Protein AF-A0A2H6AUL1-F1 (afdb_monomer_lite)

Structure (mmCIF, N/CA/C/O backbone):
data_AF-A0A2H6AUL1-F1
#
_entry.id   AF-A0A2H6AUL1-F1
#
loop_
_atom_site.group_PDB
_atom_site.id
_atom_site.type_symbol
_atom_site.label_atom_id
_atom_site.label_alt_id
_atom_site.label_comp_id
_atom_site.label_asym_id
_atom_site.label_entity_id
_atom_site.label_seq_id
_atom_site.pdbx_PDB_ins_code
_atom_site.Cartn_x
_atom_site.Cartn_y
_atom_site.Cartn_z
_atom_site.occupancy
_atom_site.B_iso_or_equiv
_atom_site.auth_seq_id
_atom_site.auth_comp_id
_atom_site.auth_asym_id
_atom_site.auth_atom_id
_atom_site.pdbx_PDB_model_num
ATOM 1 N N . MET A 1 1 ? 10.909 8.491 4.472 1.00 61.44 1 MET A N 1
ATOM 2 C CA . MET A 1 1 ? 9.826 7.594 4.015 1.00 61.44 1 MET A CA 1
ATOM 3 C C . MET A 1 1 ? 9.295 8.090 2.675 1.00 61.44 1 MET A C 1
ATOM 5 O O . MET A 1 1 ? 9.054 9.297 2.590 1.00 61.44 1 MET A O 1
ATOM 9 N N . PRO A 1 2 ? 9.162 7.221 1.655 1.00 87.75 2 PRO A N 1
ATOM 10 C CA . PRO A 1 2 ? 8.646 7.599 0.337 1.00 87.75 2 PRO A CA 1
ATOM 11 C C . PRO A 1 2 ? 7.208 8.134 0.410 1.00 87.75 2 PRO A C 1
ATOM 13 O O . PRO A 1 2 ? 6.477 7.824 1.352 1.00 87.75 2 PRO A O 1
ATOM 16 N N . LEU A 1 3 ? 6.810 8.941 -0.578 1.00 94.44 3 LEU A N 1
ATOM 17 C CA . LEU A 1 3 ? 5.516 9.635 -0.600 1.00 94.44 3 LEU A CA 1
ATOM 18 C C . LEU A 1 3 ? 4.321 8.674 -0.501 1.00 94.44 3 LEU A C 1
ATOM 20 O O . LEU A 1 3 ? 3.430 8.914 0.308 1.00 94.44 3 LEU A O 1
ATOM 24 N N . GLY A 1 4 ? 4.339 7.572 -1.260 1.00 93.81 4 GLY A N 1
ATOM 25 C CA . GLY A 1 4 ? 3.251 6.585 -1.268 1.00 93.81 4 GLY A CA 1
ATOM 26 C C . GLY A 1 4 ? 2.967 6.000 0.117 1.00 93.81 4 GLY A C 1
ATOM 27 O O . GLY A 1 4 ? 1.826 5.999 0.557 1.00 93.81 4 GLY A O 1
ATOM 28 N N . PHE A 1 5 ? 4.007 5.621 0.865 1.00 93.19 5 PHE A N 1
ATOM 29 C CA . PHE A 1 5 ? 3.843 5.082 2.221 1.00 93.19 5 PHE A CA 1
ATOM 30 C C . PHE A 1 5 ? 3.308 6.117 3.219 1.00 93.19 5 PHE A C 1
ATOM 32 O O . PHE A 1 5 ? 2.605 5.766 4.156 1.00 93.19 5 PHE A O 1
ATOM 39 N N . LYS A 1 6 ? 3.624 7.409 3.050 1.00 94.69 6 LYS A N 1
ATOM 40 C CA . LYS A 1 6 ? 2.998 8.461 3.874 1.00 94.69 6 LYS A CA 1
ATOM 41 C C . LYS A 1 6 ? 1.517 8.599 3.550 1.00 94.69 6 LYS A C 1
ATOM 43 O O . LYS A 1 6 ? 0.715 8.751 4.462 1.00 94.69 6 LYS A O 1
ATOM 48 N N . HIS A 1 7 ? 1.174 8.559 2.266 1.00 97.12 7 HIS A N 1
ATOM 49 C CA . HIS A 1 7 ? -0.207 8.649 1.815 1.00 97.12 7 HIS A CA 1
ATOM 50 C C . HIS A 1 7 ? -1.044 7.477 2.341 1.00 97.12 7 HIS A C 1
ATOM 52 O O . HIS A 1 7 ? -2.089 7.712 2.940 1.00 97.12 7 HIS A O 1
ATOM 58 N N . SER A 1 8 ? -0.528 6.248 2.258 1.00 96.50 8 SER A N 1
ATOM 59 C CA . SER A 1 8 ? -1.238 5.066 2.754 1.00 96.50 8 SER A CA 1
ATOM 60 C C . SER A 1 8 ? -1.498 5.092 4.258 1.00 96.50 8 SER A C 1
ATOM 62 O O . SER A 1 8 ? -2.515 4.578 4.710 1.00 96.50 8 SER A O 1
ATOM 64 N N . LEU A 1 9 ? -0.638 5.734 5.055 1.00 95.44 9 LEU A N 1
ATOM 65 C CA . LEU A 1 9 ? -0.921 5.931 6.480 1.00 95.44 9 LEU A CA 1
ATOM 66 C C . LEU A 1 9 ? -2.113 6.868 6.719 1.00 95.44 9 LEU A C 1
ATOM 68 O O . LEU A 1 9 ? -2.856 6.653 7.672 1.00 95.44 9 LEU A O 1
ATOM 72 N N . PHE A 1 10 ? -2.327 7.873 5.864 1.00 97.62 10 PHE A N 1
ATOM 73 C CA . PHE A 1 10 ? -3.541 8.691 5.931 1.00 97.62 10 PHE A CA 1
ATOM 74 C C . PHE A 1 10 ? -4.776 7.903 5.489 1.00 97.62 10 PHE A C 1
ATOM 76 O O . PHE A 1 10 ? -5.817 8.038 6.126 1.00 97.62 10 PHE A O 1
ATOM 83 N N . GLU A 1 11 ? -4.666 7.062 4.455 1.00 98.25 11 GLU A N 1
ATOM 84 C CA . GLU A 1 11 ? -5.752 6.158 4.039 1.00 98.25 11 GLU A CA 1
ATOM 85 C C . GLU A 1 11 ? -6.179 5.250 5.205 1.00 98.25 11 GLU A C 1
ATOM 87 O O . GL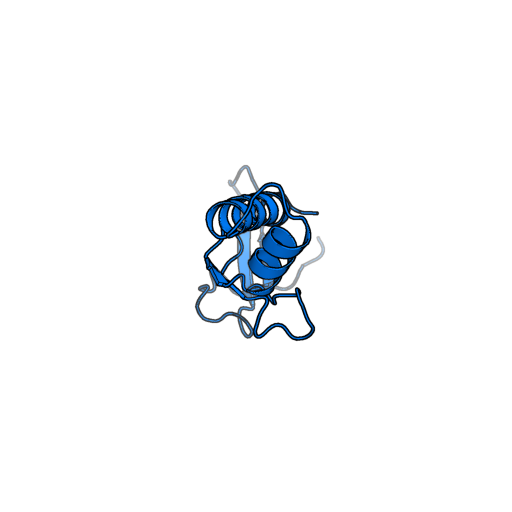U A 1 11 ? -7.357 5.219 5.558 1.00 98.25 11 GLU A O 1
ATOM 92 N N . VAL A 1 12 ? -5.213 4.607 5.873 1.00 97.56 12 VAL A N 1
ATOM 93 C CA . VAL A 1 12 ? -5.442 3.763 7.059 1.00 97.56 12 VAL A CA 1
ATOM 94 C C . VAL A 1 12 ? -6.038 4.557 8.221 1.00 97.56 12 VAL A C 1
ATOM 96 O O . VAL A 1 12 ? -6.983 4.095 8.853 1.00 97.56 12 VAL A O 1
ATOM 99 N N . ALA A 1 13 ? -5.519 5.753 8.515 1.00 97.50 13 ALA A N 1
ATOM 100 C CA . ALA A 1 13 ? -6.041 6.577 9.604 1.00 97.50 13 ALA A CA 1
ATOM 101 C C . ALA A 1 13 ? -7.504 6.978 9.360 1.00 97.50 13 ALA A C 1
ATOM 103 O O . ALA A 1 13 ? -8.333 6.879 10.260 1.00 97.50 13 ALA A O 1
ATOM 104 N N . LEU A 1 14 ? -7.835 7.398 8.136 1.00 98.25 14 LEU A N 1
ATOM 105 C CA . LEU A 1 14 ? -9.200 7.767 7.766 1.00 98.25 14 LEU A CA 1
ATOM 106 C C . LEU A 1 14 ? -10.147 6.565 7.798 1.00 98.25 14 LEU A C 1
ATOM 108 O O . LEU A 1 14 ? -11.284 6.707 8.241 1.00 98.25 14 LEU A O 1
ATOM 112 N N . ASP A 1 15 ? -9.700 5.399 7.335 1.00 98.38 15 ASP A N 1
ATOM 113 C CA . ASP A 1 15 ? -10.471 4.158 7.411 1.00 98.38 15 ASP A CA 1
ATOM 114 C C . ASP A 1 15 ? -10.739 3.736 8.863 1.00 98.38 15 ASP A C 1
ATOM 116 O O . ASP A 1 15 ? -11.887 3.487 9.231 1.00 98.38 15 ASP A O 1
ATOM 120 N N . ALA A 1 16 ? -9.714 3.741 9.718 1.00 98.19 16 ALA A N 1
ATOM 121 C CA . ALA A 1 16 ? -9.862 3.394 11.127 1.00 98.19 16 ALA A CA 1
ATOM 122 C C . ALA A 1 16 ? -10.824 4.344 11.855 1.00 98.19 16 ALA A C 1
ATOM 124 O O . ALA A 1 16 ? -11.709 3.877 12.566 1.00 98.19 16 ALA A O 1
ATOM 125 N N . LEU A 1 17 ? -10.718 5.659 11.630 1.00 98.31 17 LEU A N 1
ATOM 126 C CA . LEU A 1 17 ? -11.644 6.634 12.218 1.00 98.31 17 LEU A CA 1
ATOM 127 C C . LEU A 1 17 ? -13.086 6.438 11.726 1.00 98.31 17 LEU A C 1
ATOM 129 O O . LEU A 1 17 ? -14.021 6.621 12.493 1.00 98.31 17 LEU A O 1
ATOM 133 N N . LYS A 1 18 ? -13.298 6.028 10.470 1.00 98.00 18 LYS A N 1
ATOM 134 C CA . LYS A 1 18 ? -14.646 5.716 9.961 1.00 98.00 18 LYS A CA 1
ATOM 135 C C . LYS A 1 18 ? -15.251 4.455 10.578 1.00 98.00 18 LYS A C 1
ATOM 137 O O . LYS A 1 18 ? -16.473 4.342 10.612 1.00 98.00 18 LYS A O 1
ATOM 142 N N . ARG A 1 19 ? -14.415 3.495 10.984 1.00 98.00 19 ARG A N 1
ATOM 143 C CA . ARG A 1 19 ? -14.839 2.197 11.534 1.00 98.00 19 ARG A CA 1
ATOM 144 C C . ARG A 1 19 ? -14.869 2.148 13.059 1.00 98.00 19 ARG A C 1
ATOM 146 O O . ARG A 1 19 ? -15.456 1.213 13.594 1.00 98.00 19 ARG A O 1
ATOM 153 N N . ALA A 1 20 ? -14.221 3.091 13.740 1.00 98.50 20 ALA A N 1
ATOM 154 C CA . ALA A 1 20 ? -14.270 3.194 15.191 1.00 98.50 20 ALA A CA 1
ATOM 155 C C . ALA A 1 20 ? -15.724 3.347 15.660 1.00 98.50 20 ALA A C 1
ATOM 157 O O . ALA A 1 20 ? -16.498 4.107 15.079 1.00 98.50 20 ALA A O 1
ATOM 158 N N . GLU A 1 21 ? -16.091 2.609 16.705 1.00 98.00 21 GLU A N 1
ATOM 159 C CA . GLU A 1 21 ? -17.437 2.660 17.285 1.00 98.00 21 GLU A CA 1
ATOM 160 C C . GLU A 1 21 ? -17.670 3.973 18.047 1.00 98.00 21 GLU A C 1
ATOM 162 O O . GLU A 1 21 ? -18.787 4.489 18.064 1.00 98.00 21 GLU A O 1
ATOM 167 N N . ASP A 1 22 ? -16.609 4.521 18.646 1.00 98.00 22 ASP A N 1
ATOM 168 C CA . ASP A 1 22 ? -16.607 5.775 19.393 1.00 98.00 22 ASP A CA 1
ATOM 169 C C . ASP A 1 22 ? -15.316 6.561 19.108 1.00 98.00 22 ASP A C 1
ATOM 171 O O . ASP A 1 22 ? -14.208 6.092 19.367 1.00 98.00 22 ASP A O 1
ATOM 175 N N . LEU A 1 23 ? -15.457 7.772 18.570 1.00 97.56 23 LEU A N 1
ATOM 176 C CA . LEU A 1 23 ? -14.331 8.645 18.229 1.00 97.56 23 LEU A CA 1
ATOM 177 C C . LEU A 1 23 ? -13.707 9.345 19.443 1.00 97.56 23 LEU A C 1
ATOM 179 O O . LEU A 1 23 ? -12.579 9.827 19.339 1.00 97.56 23 LEU A O 1
ATOM 183 N N . ASP A 1 24 ? -14.405 9.385 20.578 1.00 97.81 24 ASP A N 1
ATOM 184 C CA . ASP A 1 24 ? -13.892 9.956 21.825 1.00 97.81 24 ASP A CA 1
ATOM 185 C C . ASP A 1 24 ? -13.187 8.897 22.698 1.00 97.81 24 ASP A C 1
ATOM 187 O O . ASP A 1 24 ? -12.549 9.239 23.697 1.00 97.81 24 ASP A O 1
ATOM 191 N N . SER A 1 25 ? -13.239 7.614 22.306 1.00 98.25 25 SER A N 1
ATOM 192 C CA . SER A 1 25 ? -12.549 6.506 22.975 1.00 98.25 25 SER A CA 1
ATOM 193 C C . SER A 1 25 ? -11.240 6.129 22.260 1.00 98.25 25 SER A C 1
ATOM 195 O O . SER A 1 25 ? -11.259 5.582 21.150 1.00 98.25 25 SER A O 1
ATOM 197 N N . PRO A 1 26 ? -10.075 6.315 22.911 1.00 98.00 26 PRO A N 1
ATOM 198 C CA . PRO A 1 26 ? -8.796 5.841 22.385 1.00 98.00 26 PRO A CA 1
ATOM 199 C C . PRO A 1 26 ? -8.763 4.326 22.143 1.00 98.00 26 PRO A C 1
ATOM 201 O O . PRO A 1 26 ? -8.124 3.864 21.197 1.00 98.00 26 PRO A O 1
ATOM 204 N N . GLU A 1 27 ? -9.447 3.544 22.980 1.00 98.25 27 GLU A N 1
ATOM 205 C CA . GLU A 1 27 ? -9.555 2.091 22.853 1.00 98.25 27 GLU A CA 1
ATOM 206 C C . GLU A 1 27 ? -10.330 1.699 21.595 1.00 98.25 27 GLU A C 1
ATOM 208 O O . GLU A 1 27 ? -9.860 0.843 20.848 1.00 98.25 27 GLU A O 1
ATOM 213 N N . SER A 1 28 ? -11.455 2.366 21.319 1.00 98.25 28 SER A N 1
ATOM 214 C CA . SER A 1 28 ? -12.260 2.112 20.119 1.00 98.25 28 SER A CA 1
ATOM 215 C C . SER A 1 28 ? -11.463 2.382 18.835 1.00 98.25 28 SER A C 1
ATOM 217 O O . SER A 1 28 ? -11.426 1.550 17.926 1.00 98.25 28 SER A O 1
ATOM 219 N N . ILE A 1 29 ? -10.724 3.498 18.787 1.00 98.31 29 ILE A N 1
ATOM 220 C CA . ILE A 1 29 ? -9.849 3.830 17.652 1.00 98.31 29 ILE A CA 1
ATOM 221 C C . ILE A 1 29 ? -8.712 2.810 17.515 1.00 98.31 29 ILE A C 1
ATOM 223 O O . ILE A 1 29 ? -8.425 2.346 16.410 1.00 98.31 29 ILE A O 1
ATOM 227 N N . ARG A 1 30 ? -8.058 2.435 18.622 1.00 97.00 30 ARG A N 1
ATOM 228 C CA . ARG A 1 30 ? -6.993 1.418 18.626 1.00 97.00 30 ARG A CA 1
ATOM 229 C C . ARG A 1 30 ? -7.495 0.094 18.050 1.00 97.00 30 ARG A C 1
ATOM 231 O O . ARG A 1 30 ? -6.805 -0.505 17.224 1.00 97.00 30 ARG A O 1
ATOM 238 N N . ASP A 1 31 ? -8.672 -0.354 18.472 1.00 97.19 31 ASP A N 1
ATOM 239 C CA . ASP A 1 31 ? -9.243 -1.633 18.046 1.00 97.19 31 ASP A CA 1
ATOM 240 C C . ASP A 1 31 ? -9.659 -1.588 16.563 1.00 97.19 31 ASP A C 1
ATOM 242 O O . ASP A 1 31 ? -9.438 -2.548 15.814 1.00 97.19 31 ASP A O 1
ATOM 246 N N . ALA A 1 32 ? -10.136 -0.434 16.082 1.00 98.12 32 ALA A N 1
ATOM 247 C CA . ALA A 1 32 ? -10.366 -0.200 14.659 1.00 98.12 32 ALA A CA 1
ATOM 248 C C . ALA A 1 32 ? -9.064 -0.244 13.837 1.00 98.12 32 ALA A C 1
ATOM 250 O O . ALA A 1 32 ? -9.040 -0.846 12.760 1.00 98.12 32 ALA A O 1
ATOM 251 N N . ILE A 1 33 ? -7.961 0.328 14.336 1.00 97.06 33 ILE A N 1
ATOM 252 C CA . ILE A 1 33 ? -6.650 0.236 13.674 1.00 97.06 33 ILE A CA 1
ATOM 253 C C . ILE A 1 33 ? -6.206 -1.227 13.586 1.00 97.06 33 ILE A C 1
ATOM 255 O O . ILE A 1 33 ? -5.866 -1.685 12.497 1.00 97.06 33 ILE A O 1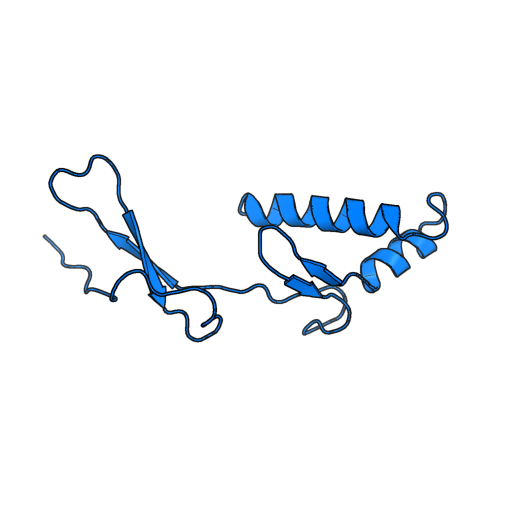
ATOM 259 N N . ALA A 1 34 ? -6.254 -1.977 14.689 1.00 96.19 34 ALA A N 1
ATOM 260 C CA . ALA A 1 34 ? -5.784 -3.367 14.741 1.00 96.19 34 ALA A CA 1
ATOM 261 C C . ALA A 1 34 ? -6.516 -4.302 13.760 1.00 96.19 34 ALA A C 1
ATOM 263 O O . ALA A 1 34 ? -5.966 -5.308 13.312 1.00 96.19 34 ALA A O 1
ATOM 264 N N . THR A 1 35 ? -7.752 -3.956 13.398 1.00 96.62 35 THR A N 1
ATOM 265 C CA . THR A 1 35 ? -8.604 -4.722 12.479 1.00 96.62 35 THR A CA 1
ATOM 266 C C . THR A 1 35 ? -8.525 -4.259 11.019 1.00 96.62 35 THR A C 1
ATOM 268 O O . THR A 1 35 ? -9.277 -4.762 10.184 1.00 96.62 35 THR A O 1
ATOM 271 N N . THR A 1 36 ? -7.616 -3.335 10.686 1.00 97.44 36 THR A N 1
ATOM 272 C CA . THR A 1 36 ? -7.458 -2.790 9.325 1.00 97.44 36 THR A CA 1
ATOM 273 C C . THR A 1 36 ? -7.112 -3.876 8.304 1.00 97.44 36 THR A C 1
ATOM 275 O O . THR A 1 36 ? -6.144 -4.619 8.478 1.00 97.44 36 THR A O 1
ATOM 278 N N . ALA A 1 37 ? -7.884 -3.904 7.216 1.00 96.31 37 ALA A N 1
ATOM 279 C CA . ALA A 1 37 ? -7.624 -4.653 5.990 1.00 96.31 37 ALA A CA 1
ATOM 280 C C . ALA A 1 37 ? -8.133 -3.841 4.793 1.00 96.31 37 ALA A C 1
ATOM 282 O O . ALA A 1 37 ? -9.334 -3.817 4.520 1.00 96.31 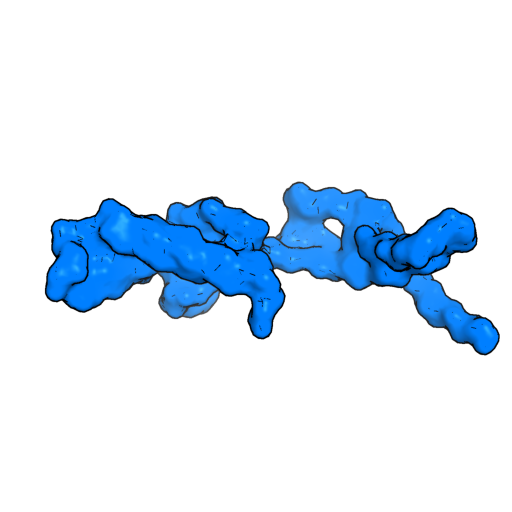37 ALA A O 1
ATOM 283 N N . LEU A 1 38 ? -7.228 -3.119 4.137 1.00 97.25 38 LEU A N 1
ATOM 284 C CA . LEU A 1 38 ? -7.561 -2.035 3.215 1.00 97.25 38 LEU A CA 1
ATOM 285 C C . LEU A 1 38 ? -6.627 -2.025 2.002 1.00 97.25 38 LEU A C 1
ATOM 287 O O . LEU A 1 38 ? -5.408 -2.110 2.148 1.00 97.25 38 LEU A O 1
ATOM 291 N N . ASP A 1 39 ? -7.193 -1.855 0.809 1.00 96.62 39 ASP A N 1
ATOM 292 C CA . ASP A 1 39 ? -6.418 -1.544 -0.393 1.00 96.62 39 ASP A CA 1
ATOM 293 C C . ASP A 1 39 ? -6.012 -0.069 -0.384 1.00 96.62 39 ASP A C 1
ATOM 295 O O . ASP A 1 39 ? -6.859 0.815 -0.276 1.00 96.62 39 ASP A O 1
ATOM 299 N N . THR A 1 40 ? -4.709 0.185 -0.493 1.00 96.44 40 THR A N 1
ATOM 300 C CA . THR A 1 40 ? -4.120 1.532 -0.450 1.00 96.44 40 THR A CA 1
ATOM 301 C C . THR A 1 40 ? -3.259 1.799 -1.678 1.00 96.44 40 THR A C 1
ATOM 303 O O . THR A 1 40 ? -3.001 0.896 -2.482 1.00 96.44 40 THR A O 1
ATOM 306 N N . ILE A 1 41 ? -2.711 3.012 -1.796 1.00 95.12 41 ILE A N 1
ATOM 307 C CA . ILE A 1 41 ? -1.806 3.364 -2.900 1.00 95.12 41 ILE A CA 1
ATOM 308 C C . ILE A 1 41 ? -0.534 2.495 -2.968 1.00 95.12 41 ILE A C 1
ATOM 310 O O . ILE A 1 41 ? 0.093 2.406 -4.021 1.00 95.12 41 ILE A O 1
ATOM 314 N N . VAL A 1 42 ? -0.132 1.855 -1.862 1.00 93.88 42 VAL A N 1
ATOM 315 C CA . VAL A 1 42 ? 1.046 0.962 -1.801 1.00 93.88 42 VAL A CA 1
ATOM 316 C C . VAL A 1 42 ? 0.674 -0.525 -1.805 1.00 93.88 42 VAL A C 1
ATOM 318 O O . VAL A 1 42 ? 1.522 -1.378 -1.541 1.00 93.88 42 VAL A O 1
ATOM 321 N N . GLY A 1 43 ? -0.583 -0.846 -2.111 1.00 93.12 43 GLY A N 1
ATOM 322 C CA . GLY A 1 43 ? -1.126 -2.200 -2.095 1.00 93.12 43 GLY A CA 1
ATOM 323 C C . GLY A 1 43 ? -1.958 -2.497 -0.850 1.00 93.12 43 GLY A C 1
ATOM 324 O O . GLY A 1 43 ? -2.336 -1.596 -0.096 1.00 93.12 43 GLY A O 1
ATOM 325 N N . HIS A 1 44 ? -2.268 -3.777 -0.659 1.00 94.50 44 HIS A N 1
ATOM 326 C CA . HIS A 1 44 ? -3.130 -4.230 0.425 1.00 94.50 44 HIS A CA 1
ATOM 327 C C . HIS A 1 44 ? -2.407 -4.174 1.777 1.00 94.50 44 HIS A C 1
ATOM 329 O O . HIS A 1 44 ? -1.353 -4.790 1.956 1.00 94.50 44 HIS A O 1
ATOM 335 N N . ILE A 1 45 ? -2.982 -3.447 2.731 1.00 95.50 45 ILE A N 1
ATOM 336 C CA . ILE A 1 45 ? -2.529 -3.384 4.119 1.00 95.50 45 ILE A CA 1
ATOM 337 C C . ILE A 1 45 ? -3.491 -4.213 4.966 1.00 95.50 45 ILE A C 1
ATOM 339 O O . ILE A 1 45 ? -4.623 -3.792 5.180 1.00 95.50 45 ILE A O 1
ATOM 343 N N . ASP A 1 46 ? -3.024 -5.353 5.482 1.00 95.56 46 ASP A N 1
ATOM 344 C CA . ASP A 1 46 ? -3.752 -6.174 6.459 1.00 95.56 46 ASP A CA 1
ATOM 345 C C . ASP A 1 46 ? -2.939 -6.297 7.753 1.00 95.56 46 ASP A C 1
ATOM 347 O O . ASP A 1 46 ? -1.874 -6.921 7.788 1.00 95.56 46 ASP A O 1
ATOM 351 N N . PHE A 1 47 ? -3.437 -5.678 8.822 1.00 95.94 47 PHE A N 1
ATOM 352 C CA . PHE A 1 47 ? -2.821 -5.716 10.150 1.00 95.94 47 PHE A CA 1
ATOM 353 C C . PHE A 1 47 ? -3.231 -6.937 10.978 1.00 95.94 47 PHE A C 1
ATOM 355 O O . PHE A 1 47 ? -2.568 -7.243 11.971 1.00 95.94 47 PHE A O 1
ATOM 362 N N . ARG A 1 48 ? -4.263 -7.672 10.549 1.00 94.12 48 ARG A N 1
ATOM 363 C CA . ARG A 1 48 ? -4.776 -8.877 11.216 1.00 94.12 48 ARG A CA 1
ATOM 364 C C . ARG A 1 48 ? -3.904 -10.088 10.909 1.00 94.12 48 ARG A C 1
ATOM 366 O O . ARG A 1 48 ? -3.699 -10.935 11.771 1.00 94.12 48 ARG A O 1
ATOM 373 N N . THR A 1 49 ? -3.393 -10.166 9.679 1.00 90.69 49 THR A N 1
ATOM 374 C CA . THR A 1 49 ? -2.569 -11.286 9.184 1.00 90.69 49 THR A CA 1
ATOM 375 C C . THR A 1 49 ? -1.106 -10.899 8.957 1.00 90.69 49 THR A C 1
ATOM 377 O O . THR A 1 49 ? -0.373 -11.584 8.241 1.00 90.69 49 THR A O 1
ATOM 380 N N . GLY A 1 50 ? -0.688 -9.775 9.534 1.00 85.00 50 GLY A N 1
ATOM 381 C CA . GLY A 1 50 ? 0.674 -9.271 9.480 1.00 85.00 50 GLY A CA 1
ATOM 382 C C . GLY A 1 50 ? 1.726 -10.257 9.997 1.00 85.00 50 GLY A C 1
ATOM 383 O O . GLY A 1 50 ? 1.409 -11.112 10.822 1.00 85.00 50 GLY A O 1
ATOM 384 N N . PRO A 1 51 ? 3.009 -10.139 9.591 1.00 89.31 51 PRO A N 1
ATOM 385 C CA . PRO A 1 51 ? 4.082 -10.977 10.141 1.00 89.31 51 PRO A CA 1
ATOM 386 C C . PRO A 1 51 ? 4.232 -10.828 11.664 1.00 89.31 51 PRO A C 1
ATOM 388 O O . PRO A 1 51 ? 4.712 -11.743 12.327 1.00 89.31 51 PRO A O 1
ATOM 391 N N . VAL A 1 52 ? 3.830 -9.674 12.198 1.00 91.88 52 VAL A N 1
ATOM 392 C CA . VAL A 1 52 ? 3.642 -9.369 13.619 1.00 91.88 52 VAL A CA 1
ATOM 393 C C . VAL A 1 52 ? 2.465 -8.384 13.738 1.00 91.88 52 VAL A C 1
ATOM 395 O O . VAL A 1 52 ? 2.090 -7.785 12.723 1.00 91.88 52 VAL A O 1
ATOM 398 N N . PRO A 1 53 ? 1.883 -8.185 14.937 1.00 89.56 53 PRO A N 1
ATOM 399 C CA . PRO A 1 53 ? 0.734 -7.297 15.108 1.00 89.56 53 PRO A CA 1
ATOM 400 C C . PRO A 1 53 ? 0.963 -5.896 14.527 1.00 89.56 53 PRO A C 1
ATOM 402 O O . PRO A 1 53 ? 2.014 -5.295 14.754 1.00 89.56 53 PRO A O 1
ATOM 405 N N . ASN A 1 54 ? -0.039 -5.369 13.815 1.00 90.00 54 ASN A N 1
ATOM 406 C CA . ASN A 1 54 ? -0.054 -4.013 13.242 1.00 90.00 54 ASN A CA 1
ATOM 407 C C . ASN A 1 54 ? 1.022 -3.727 12.179 1.00 90.00 54 ASN A C 1
ATOM 409 O O . ASN A 1 54 ? 1.329 -2.568 11.900 1.00 90.00 54 ASN A O 1
ATOM 413 N N . ILE A 1 55 ? 1.605 -4.765 11.573 1.00 92.94 55 ILE A N 1
ATOM 414 C CA . ILE A 1 55 ? 2.546 -4.630 10.457 1.00 92.94 55 ILE A CA 1
ATOM 415 C C . ILE A 1 55 ? 1.967 -5.336 9.239 1.00 92.94 55 ILE A C 1
ATOM 417 O O . ILE A 1 55 ? 1.517 -6.464 9.347 1.00 92.94 55 ILE A O 1
ATOM 421 N N . ALA A 1 56 ? 2.042 -4.718 8.063 1.00 93.56 56 ALA A N 1
ATOM 422 C CA . ALA A 1 56 ? 1.694 -5.360 6.799 1.00 93.56 56 ALA A CA 1
ATOM 423 C C . ALA A 1 56 ? 2.921 -5.436 5.885 1.00 93.56 56 ALA A C 1
ATOM 425 O O . ALA A 1 56 ? 3.763 -4.534 5.877 1.00 93.56 56 ALA A O 1
ATOM 426 N N . LYS A 1 57 ? 3.020 -6.513 5.100 1.00 90.44 57 LYS A N 1
ATOM 427 C CA . LYS A 1 57 ? 3.963 -6.582 3.980 1.00 90.44 57 LYS A CA 1
ATOM 428 C C . LYS A 1 57 ? 3.274 -6.031 2.740 1.00 90.44 57 LYS A C 1
ATOM 430 O O . LYS A 1 57 ? 2.233 -6.544 2.350 1.00 90.44 57 LYS A O 1
ATOM 435 N N . THR A 1 58 ? 3.875 -5.027 2.116 1.00 90.62 58 THR A N 1
ATOM 436 C CA . THR A 1 58 ? 3.412 -4.497 0.832 1.00 90.62 58 THR A CA 1
ATOM 437 C C . THR A 1 58 ? 4.151 -5.183 -0.319 1.00 90.62 58 THR A C 1
ATOM 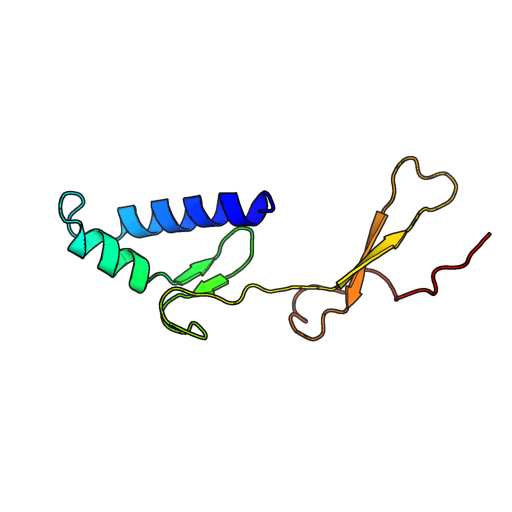439 O O . THR A 1 58 ? 5.319 -5.551 -0.146 1.00 90.62 58 THR A O 1
AT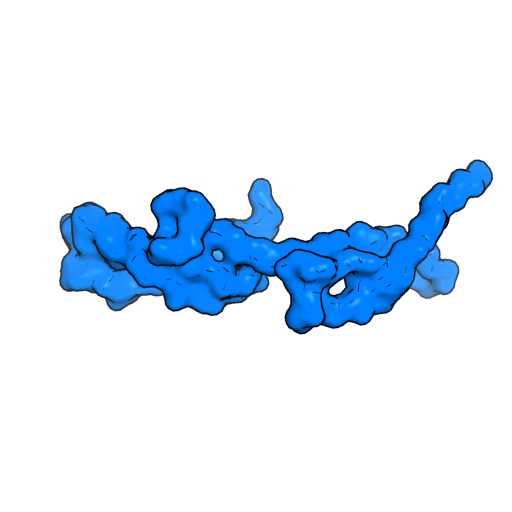OM 442 N N . PRO A 1 59 ? 3.525 -5.332 -1.499 1.00 91.06 59 PRO A N 1
ATOM 443 C CA . PRO A 1 59 ? 4.225 -5.763 -2.704 1.00 91.06 59 PRO A CA 1
ATOM 444 C C . PRO A 1 59 ? 5.453 -4.881 -2.974 1.00 91.06 59 PRO A C 1
ATOM 446 O O . PRO A 1 59 ? 5.390 -3.658 -2.847 1.00 91.06 59 PRO A O 1
ATOM 449 N N . LEU A 1 60 ? 6.576 -5.499 -3.335 1.00 92.06 60 LEU A N 1
ATOM 450 C CA . LEU A 1 60 ? 7.821 -4.809 -3.667 1.00 92.06 60 LEU A CA 1
ATOM 451 C C . LEU A 1 60 ? 8.441 -5.464 -4.900 1.00 92.06 60 LEU A C 1
ATOM 453 O O . LEU A 1 60 ? 8.432 -6.685 -5.031 1.00 92.06 60 LEU A O 1
ATOM 457 N N . VAL A 1 61 ? 8.992 -4.640 -5.784 1.00 95.25 61 VAL A N 1
ATOM 458 C CA . VAL A 1 61 ? 9.668 -5.071 -7.010 1.00 95.25 61 VAL A CA 1
ATOM 459 C C . VAL A 1 61 ? 11.039 -4.413 -7.120 1.00 95.25 61 VAL A C 1
ATOM 461 O O . VAL A 1 61 ? 11.276 -3.349 -6.543 1.00 95.25 61 VAL A O 1
ATOM 464 N N . GLY A 1 62 ? 11.947 -5.052 -7.853 1.00 96.12 62 GLY A N 1
ATOM 465 C CA . GLY A 1 62 ? 13.253 -4.501 -8.194 1.00 96.12 62 GLY A CA 1
ATOM 466 C C . GLY A 1 62 ? 13.181 -3.677 -9.476 1.00 96.12 62 GLY A C 1
ATOM 467 O O . GLY A 1 62 ? 12.665 -4.143 -10.492 1.00 96.12 62 GLY A O 1
ATOM 468 N N . GLY A 1 63 ? 13.712 -2.454 -9.425 1.00 95.81 63 GLY A N 1
ATOM 469 C CA . GLY A 1 63 ? 13.802 -1.554 -10.571 1.00 95.81 63 GLY A CA 1
ATOM 470 C C . GLY A 1 63 ? 15.246 -1.290 -10.996 1.00 95.81 63 GLY A C 1
ATOM 471 O O . GLY A 1 63 ? 16.132 -1.188 -10.147 1.00 95.81 63 GLY A O 1
ATOM 472 N N . GLN A 1 64 ? 15.479 -1.130 -12.298 1.00 95.94 64 GLN A N 1
ATOM 473 C CA . GLN A 1 64 ? 16.745 -0.658 -12.856 1.00 95.94 64 GLN A CA 1
ATOM 474 C C . GLN A 1 64 ? 16.521 0.641 -13.634 1.00 95.94 64 GLN A C 1
ATOM 476 O O . GLN A 1 64 ? 15.676 0.708 -14.526 1.00 95.94 64 GLN A O 1
ATOM 481 N N . TRP A 1 65 ? 17.295 1.676 -13.301 1.00 93.81 65 TRP A N 1
ATOM 482 C CA . TRP A 1 65 ? 17.330 2.913 -14.077 1.00 93.81 65 TRP A CA 1
ATOM 483 C C . TRP A 1 65 ? 18.105 2.707 -15.379 1.00 93.81 65 TRP A C 1
ATOM 485 O O . TRP A 1 65 ? 19.214 2.172 -15.369 1.00 93.81 65 TRP A O 1
ATOM 495 N N . THR A 1 66 ? 17.536 3.169 -16.486 1.00 86.44 66 THR A N 1
ATOM 496 C CA . THR A 1 66 ? 18.132 3.154 -17.819 1.00 86.44 66 THR A CA 1
ATOM 497 C C . THR A 1 66 ? 18.131 4.566 -18.399 1.00 86.44 66 THR A C 1
ATOM 499 O O . THR A 1 66 ? 17.188 5.342 -18.220 1.00 86.44 66 THR A O 1
ATOM 502 N N . VAL A 1 67 ? 19.220 4.919 -19.079 1.00 86.56 67 VAL A N 1
ATOM 503 C CA . VAL A 1 67 ? 19.331 6.156 -19.858 1.00 86.56 67 VAL A CA 1
ATOM 504 C C . VAL A 1 67 ? 19.399 5.738 -21.317 1.00 86.56 67 VAL A C 1
ATOM 506 O O . VAL A 1 67 ? 20.273 4.965 -21.700 1.00 86.56 67 VAL A O 1
ATOM 509 N N . GLU A 1 68 ? 18.438 6.200 -22.106 1.00 82.94 68 GLU A N 1
ATOM 510 C CA . GLU A 1 68 ? 18.339 5.900 -23.534 1.00 82.94 68 GLU A CA 1
ATOM 511 C C . GLU A 1 68 ? 18.764 7.137 -24.330 1.00 82.94 68 GLU A C 1
ATOM 513 O O . GLU A 1 68 ? 18.418 8.265 -23.969 1.00 82.94 68 GLU A O 1
ATOM 518 N N . GLU A 1 69 ? 19.525 6.939 -25.408 1.00 85.44 69 GLU A N 1
ATOM 519 C CA . GLU A 1 69 ? 19.966 8.036 -26.271 1.00 85.44 69 GLU A CA 1
ATOM 520 C C . GLU A 1 69 ? 18.754 8.746 -26.896 1.00 85.44 69 GLU A C 1
ATOM 522 O O . GLU A 1 69 ? 17.819 8.110 -27.382 1.00 85.44 69 GLU A O 1
ATOM 527 N N . GLY A 1 70 ? 18.742 10.080 -26.844 1.00 87.56 70 GLY A N 1
ATOM 528 C CA . GLY A 1 70 ? 17.612 10.892 -27.307 1.00 87.56 70 GLY A CA 1
ATOM 529 C C . GLY A 1 70 ? 16.455 11.023 -26.307 1.00 87.56 70 GLY A C 1
ATOM 530 O O . GLY A 1 70 ? 15.495 11.740 -26.594 1.00 87.56 70 GLY A O 1
ATOM 531 N N . ARG A 1 71 ? 16.534 10.395 -25.125 1.00 89.38 71 ARG A N 1
ATOM 532 C CA . ARG A 1 71 ? 15.559 10.574 -24.041 1.00 89.38 71 ARG A CA 1
ATOM 533 C C . ARG A 1 71 ? 16.063 11.615 -23.043 1.00 89.38 71 ARG A C 1
ATOM 535 O O . ARG A 1 71 ? 17.170 11.503 -22.532 1.00 89.38 71 ARG A O 1
ATOM 542 N N . GLU A 1 72 ? 15.232 12.612 -22.743 1.00 92.44 72 GLU A N 1
ATOM 543 C CA . GLU A 1 72 ? 15.598 13.697 -21.816 1.00 92.44 72 GLU A CA 1
ATOM 544 C C . GLU A 1 72 ? 15.775 13.196 -20.373 1.00 92.44 72 GLU A C 1
ATOM 546 O O . GLU A 1 72 ? 16.654 13.659 -19.651 1.00 92.44 72 GLU A O 1
ATOM 551 N N . TRP A 1 73 ? 14.968 12.210 -19.965 1.00 93.06 73 TRP A N 1
ATOM 552 C CA . TRP A 1 73 ? 14.923 11.720 -18.588 1.00 93.06 73 TRP A CA 1
ATOM 553 C C . TRP A 1 73 ? 15.150 10.208 -18.508 1.00 93.06 73 TRP A C 1
ATOM 555 O O . TRP A 1 73 ? 14.604 9.466 -19.343 1.00 93.06 73 TRP A O 1
ATOM 565 N N . PRO A 1 74 ? 15.876 9.734 -17.472 1.00 91.56 74 PRO A N 1
ATOM 566 C CA . PRO A 1 74 ? 16.014 8.313 -17.189 1.00 91.56 74 PRO A CA 1
ATOM 567 C C . PRO A 1 74 ? 14.654 7.623 -17.076 1.00 91.56 74 PRO A C 1
ATOM 569 O O . PRO A 1 74 ? 13.685 8.181 -16.552 1.00 91.56 74 PRO A O 1
ATOM 572 N N . ARG A 1 75 ? 14.588 6.384 -17.551 1.00 91.25 75 ARG A N 1
ATOM 573 C CA . ARG A 1 75 ? 13.442 5.491 -17.372 1.00 91.25 75 ARG A CA 1
ATOM 574 C C . ARG A 1 75 ? 13.777 4.479 -16.283 1.00 91.25 75 ARG A C 1
ATOM 576 O O . ARG A 1 75 ? 14.931 4.097 -16.130 1.00 91.25 75 ARG A O 1
ATOM 583 N N . MET A 1 76 ? 12.782 4.051 -15.518 1.00 93.75 76 MET A N 1
ATOM 584 C CA . MET A 1 76 ? 12.929 2.945 -14.575 1.00 93.75 76 MET A CA 1
ATOM 585 C C . MET A 1 76 ? 12.161 1.749 -15.117 1.00 93.75 76 MET A C 1
ATOM 587 O O . MET A 1 76 ? 10.959 1.859 -15.356 1.00 93.75 76 MET A O 1
ATOM 591 N N . ASP A 1 77 ? 12.858 0.633 -15.297 1.00 95.31 77 ASP A N 1
ATOM 592 C CA . ASP A 1 77 ? 12.260 -0.636 -15.687 1.00 95.31 77 ASP A CA 1
ATOM 593 C C . ASP A 1 77 ? 12.129 -1.559 -14.479 1.00 95.31 77 ASP A C 1
ATOM 595 O O . ASP A 1 77 ? 13.043 -1.638 -13.661 1.00 95.31 77 ASP A O 1
ATOM 599 N N . ILE A 1 78 ? 11.005 -2.265 -14.366 1.00 97.19 78 ILE A N 1
ATOM 600 C CA . ILE A 1 78 ? 10.810 -3.334 -13.385 1.00 97.19 78 ILE A CA 1
ATOM 601 C C . ILE A 1 78 ? 11.476 -4.591 -13.942 1.00 97.19 78 ILE A C 1
ATOM 603 O O . ILE A 1 78 ? 11.040 -5.108 -14.972 1.00 97.19 78 ILE A O 1
ATOM 607 N N . VAL A 1 79 ? 12.523 -5.056 -13.260 1.00 97.25 79 VAL A N 1
ATOM 608 C CA . VAL A 1 79 ? 13.396 -6.157 -13.707 1.00 97.25 79 VAL A CA 1
ATOM 609 C C . VAL A 1 79 ? 13.351 -7.383 -12.787 1.00 97.25 79 VAL A C 1
ATOM 611 O O . VAL A 1 79 ? 13.894 -8.422 -13.141 1.00 97.25 79 VAL A O 1
ATOM 614 N N . GLU A 1 80 ? 12.704 -7.278 -11.622 1.00 97.50 80 GLU A N 1
ATOM 615 C CA . GLU A 1 80 ? 12.522 -8.371 -10.656 1.00 97.50 80 GLU A CA 1
ATOM 616 C C . GLU A 1 80 ? 11.159 -8.231 -9.962 1.00 97.50 80 GLU A C 1
ATOM 618 O O . GLU A 1 80 ? 10.869 -7.192 -9.365 1.00 97.50 80 GLU A O 1
ATOM 623 N N . ASN A 1 81 ? 10.322 -9.26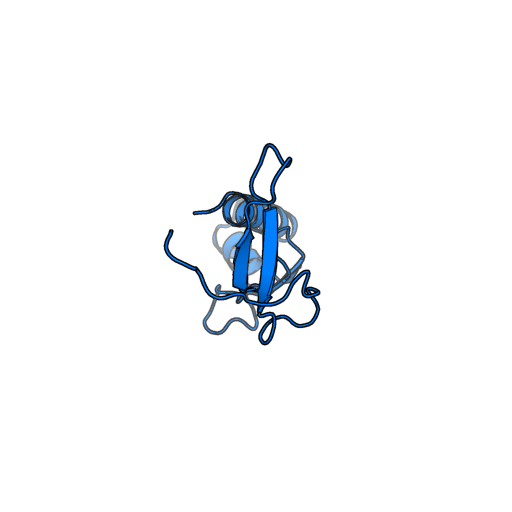8 -10.016 1.00 97.38 81 ASN A N 1
ATOM 624 C CA . ASN A 1 81 ? 8.976 -9.270 -9.432 1.00 97.38 81 ASN A CA 1
ATOM 625 C C . ASN A 1 81 ? 8.610 -10.584 -8.717 1.00 97.38 81 ASN A C 1
ATOM 627 O O . ASN A 1 81 ? 7.433 -10.831 -8.460 1.00 97.38 81 ASN A O 1
ATOM 631 N N . GLY A 1 82 ? 9.577 -11.429 -8.359 1.00 96.69 82 GLY A N 1
ATOM 632 C CA . GLY A 1 82 ? 9.342 -12.772 -7.826 1.00 96.69 82 GLY A CA 1
ATOM 633 C C . GLY A 1 82 ? 8.496 -12.815 -6.550 1.00 96.69 82 GLY A C 1
ATOM 634 O O . GLY A 1 82 ? 7.748 -13.766 -6.341 1.00 96.69 82 GLY A O 1
ATOM 635 N N . ILE A 1 83 ? 8.544 -11.767 -5.720 1.00 93.00 83 ILE A N 1
ATOM 636 C CA . ILE A 1 83 ? 7.708 -11.646 -4.510 1.00 93.00 83 ILE A CA 1
ATOM 637 C C . ILE A 1 83 ? 6.366 -10.935 -4.752 1.00 93.00 83 ILE A C 1
ATOM 639 O O . ILE A 1 83 ? 5.527 -10.893 -3.854 1.00 93.00 83 ILE A O 1
ATOM 643 N N . ALA A 1 84 ? 6.163 -10.368 -5.944 1.00 94.81 84 ALA A N 1
ATOM 644 C CA . ALA A 1 84 ? 4.949 -9.665 -6.347 1.00 94.81 84 ALA A CA 1
ATOM 645 C C . ALA A 1 84 ? 4.630 -9.864 -7.853 1.00 94.81 84 ALA A C 1
ATOM 647 O O . ALA A 1 84 ? 4.619 -8.889 -8.610 1.00 94.81 84 ALA A O 1
ATOM 648 N N . PRO A 1 85 ? 4.324 -11.097 -8.317 1.00 95.94 85 PRO A N 1
ATOM 649 C CA . PRO A 1 85 ? 4.181 -11.398 -9.751 1.00 95.94 85 PRO A CA 1
ATOM 650 C C . PRO A 1 85 ? 2.988 -10.721 -10.434 1.00 95.94 85 PRO A C 1
ATOM 652 O O . PRO A 1 85 ? 2.931 -10.649 -11.658 1.00 95.94 85 PRO A O 1
ATOM 655 N N . MET A 1 86 ? 2.026 -10.225 -9.649 1.00 94.38 86 MET A N 1
ATOM 656 C CA . MET A 1 86 ? 0.903 -9.434 -10.156 1.00 94.38 86 MET A CA 1
ATOM 657 C C . MET A 1 86 ? 1.346 -8.086 -10.746 1.00 94.38 86 MET A C 1
ATOM 659 O O . MET A 1 86 ? 0.580 -7.470 -11.481 1.00 94.38 86 MET A O 1
ATOM 663 N N . ILE A 1 87 ? 2.560 -7.625 -10.426 1.00 94.69 87 ILE A N 1
ATOM 664 C CA . ILE A 1 87 ? 3.178 -6.432 -11.004 1.00 94.69 87 ILE A CA 1
ATOM 665 C C . ILE A 1 87 ? 4.040 -6.883 -12.197 1.00 94.69 87 ILE A C 1
ATOM 667 O O . ILE A 1 87 ? 5.025 -7.596 -11.987 1.00 94.69 87 ILE A O 1
ATOM 671 N N . PRO A 1 88 ? 3.703 -6.506 -13.445 1.00 96.56 88 PRO A N 1
ATOM 672 C CA . PRO A 1 88 ? 4.437 -6.968 -14.621 1.00 96.56 88 PRO A CA 1
ATOM 673 C C . PRO A 1 88 ? 5.875 -6.441 -14.676 1.00 96.56 88 PRO A C 1
ATOM 675 O O . PRO A 1 88 ? 6.136 -5.284 -14.340 1.00 96.56 88 PRO A O 1
ATOM 678 N N . LEU A 1 89 ? 6.793 -7.273 -15.176 1.00 97.56 89 LEU A N 1
ATOM 679 C CA . LEU A 1 89 ? 8.112 -6.814 -15.611 1.00 97.56 89 LEU A CA 1
ATOM 680 C C . LEU A 1 89 ? 7.953 -5.846 -16.790 1.00 97.56 89 LEU A C 1
ATOM 682 O O . LEU A 1 89 ? 7.119 -6.063 -17.671 1.00 97.56 89 LEU A O 1
ATOM 686 N N . THR A 1 90 ? 8.777 -4.802 -16.826 1.00 96.31 90 THR A N 1
ATOM 687 C CA . THR A 1 90 ? 8.800 -3.832 -17.938 1.00 96.31 90 THR A CA 1
ATOM 688 C C . THR A 1 90 ? 10.139 -3.814 -18.673 1.00 96.31 90 THR A C 1
ATOM 690 O O . THR A 1 90 ? 10.298 -3.070 -19.641 1.00 96.31 90 THR A O 1
ATOM 693 N N . GLY A 1 91 ? 11.093 -4.640 -18.241 1.00 94.06 91 GLY A N 1
ATOM 694 C CA . GLY A 1 91 ? 12.381 -4.829 -18.890 1.00 94.06 91 GLY A CA 1
ATOM 695 C C . GLY A 1 91 ? 13.162 -5.997 -18.291 1.00 94.06 91 GLY A C 1
ATOM 696 O O . GLY A 1 91 ? 12.741 -6.620 -17.320 1.00 94.06 91 GLY A O 1
ATOM 697 N N . GLU A 1 92 ? 14.319 -6.277 -18.882 1.00 94.31 92 GLU A N 1
ATOM 698 C CA . GLU A 1 92 ? 15.272 -7.276 -18.395 1.00 94.31 92 GLU A CA 1
ATOM 699 C C . GLU A 1 92 ? 16.421 -6.589 -17.654 1.00 94.31 92 GLU A C 1
ATOM 701 O O . GLU A 1 92 ? 16.834 -5.489 -18.032 1.00 94.31 92 GLU A O 1
ATOM 706 N N . MET A 1 93 ? 16.961 -7.243 -16.621 1.00 94.50 93 MET A N 1
ATOM 707 C CA . MET A 1 93 ? 18.136 -6.748 -15.904 1.00 94.50 93 MET A CA 1
ATOM 708 C C . MET A 1 93 ? 19.363 -6.748 -16.823 1.00 94.50 93 MET A C 1
ATOM 710 O O . MET A 1 93 ? 19.708 -7.768 -17.419 1.00 94.50 93 MET A O 1
ATOM 714 N N . ARG A 1 94 ? 20.055 -5.609 -16.908 1.00 91.44 94 ARG A N 1
ATOM 715 C CA . ARG A 1 94 ? 21.251 -5.426 -17.745 1.00 91.44 94 ARG A CA 1
ATOM 716 C C . ARG A 1 94 ? 22.491 -5.163 -16.886 1.00 91.44 94 ARG A C 1
ATOM 718 O O . ARG A 1 94 ? 22.378 -4.508 -15.847 1.00 91.44 94 ARG A O 1
ATOM 725 N N . PRO A 1 95 ? 23.688 -5.610 -17.299 1.00 91.00 95 PRO A N 1
ATOM 726 C CA . PRO A 1 95 ? 24.929 -5.209 -16.646 1.00 91.00 95 PRO A CA 1
ATOM 727 C C . PRO A 1 95 ? 25.111 -3.685 -16.678 1.00 91.00 95 PRO A C 1
ATOM 729 O O . PRO A 1 95 ? 24.872 -3.053 -17.706 1.00 91.00 95 PRO A O 1
ATOM 732 N N . ILE A 1 96 ? 25.568 -3.095 -15.570 1.00 84.94 96 ILE A N 1
ATOM 733 C CA . ILE A 1 96 ? 26.014 -1.696 -15.559 1.00 84.94 96 ILE A CA 1
ATOM 734 C C . ILE A 1 96 ? 27.434 -1.680 -16.125 1.00 84.94 96 ILE A C 1
ATOM 736 O O . ILE A 1 96 ? 28.367 -2.160 -15.483 1.00 84.94 96 ILE A O 1
ATOM 740 N N . THR A 1 97 ? 27.593 -1.176 -17.344 1.00 80.25 97 THR A N 1
ATOM 741 C CA . THR A 1 97 ? 28.900 -1.050 -17.994 1.00 80.25 97 THR A CA 1
ATOM 742 C C . THR A 1 97 ? 29.578 0.246 -17.562 1.00 80.25 97 THR A C 1
ATOM 744 O O . THR A 1 97 ? 28.948 1.303 -17.555 1.00 80.25 97 THR A O 1
ATOM 747 N N . HIS A 1 98 ? 30.863 0.181 -17.221 1.00 71.00 98 HIS A N 1
ATOM 748 C CA . HIS A 1 98 ? 31.688 1.380 -17.086 1.00 71.00 98 HIS A CA 1
ATOM 749 C C . HIS A 1 98 ? 32.045 1.906 -18.482 1.00 71.00 98 HIS A C 1
ATOM 751 O O . HIS A 1 98 ? 32.257 1.104 -19.395 1.00 71.00 98 HIS A O 1
ATOM 757 N N . ALA A 1 99 ? 32.065 3.230 -18.637 1.00 55.91 99 ALA A N 1
ATOM 758 C CA . ALA A 1 99 ? 32.626 3.896 -19.810 1.00 55.91 99 ALA A CA 1
ATOM 759 C C . ALA A 1 99 ? 34.157 3.946 -19.718 1.00 55.91 99 ALA A C 1
ATOM 761 O O . ALA A 1 99 ? 34.661 4.084 -18.577 1.00 55.91 99 ALA A O 1
#

pLDDT: mean 93.39, std 6.71, range [55.91, 98.5]

Foldseek 3Di:
DDPQVVQVVVVLQVQLCVQQPDNVDPVSSVVSSQQDFDQGSQGTAGQVPDPDHNDHDGQDFDWDWDDDPPDPDIDIFGAGRPRPVVDDTRDHDDDDDDD

Sequence (99 aa):
MPLGFKHSLFEVALDALKRAEDLDSPESIRDAIATTALDTIVGHIDFRTGPVPNIAKTPLVGGQWTVEEGREWPRMDIVENGIAPMIPLTGEMRPITHA

Radius of gyration: 18.95 Å; chains: 1; bounding box: 50×26×50 Å

Secondary structure (DSSP, 8-state):
--HHHHHHHHHHHHHHHHH-S-TT-HHHHHHHHHT-EEEETTEEEESSSSSSTT--PPP--EEEEE--TT-SS-EEEEEE-TT-TTS---S--------